Protein AF-A0A955PWY6-F1 (afdb_monomer_lite)

Sequence (144 aa):
MALRIVSLIPSGTEMVCALGCRAQLVGRSHECDFPTDITSLPVCTQAMVDSKGTSQTIHVQVSKRLQSALSLYEVLVDRMQDLRPDVIVTQIQCEVCAVSADEVQRALRDLIGMSPTLISLGAQDLSGVWDDLTRVADGLGQQA

pLDDT: mean 89.14, std 9.87, range [55.25, 98.06]

Structure (mmCIF, N/CA/C/O backbone):
data_AF-A0A955PWY6-F1
#
_entry.id   AF-A0A955PWY6-F1
#
loop_
_atom_site.group_PDB
_atom_site.id
_atom_site.type_symbol
_atom_site.label_atom_id
_atom_site.label_alt_id
_atom_site.label_comp_id
_atom_site.label_asym_id
_atom_site.label_entity_id
_atom_site.label_seq_id
_atom_site.pdbx_PDB_ins_code
_atom_site.Cartn_x
_atom_site.Cartn_y
_atom_site.Cartn_z
_atom_site.occupancy
_atom_site.B_iso_or_equiv
_atom_site.auth_seq_id
_atom_site.auth_comp_id
_atom_site.auth_asym_id
_atom_site.auth_atom_id
_atom_site.pdbx_PDB_model_num
ATOM 1 N N . MET A 1 1 ? -17.933 2.738 13.229 1.00 61.84 1 MET A N 1
ATOM 2 C CA . MET A 1 1 ? -17.659 1.656 12.256 1.00 61.84 1 MET A CA 1
ATOM 3 C C . MET A 1 1 ? -16.170 1.371 12.307 1.00 61.84 1 MET A C 1
ATOM 5 O O . MET A 1 1 ? -15.428 2.303 12.584 1.00 61.84 1 MET A O 1
ATOM 9 N N . ALA A 1 2 ? -15.752 0.119 12.128 1.00 84.44 2 ALA A N 1
ATOM 10 C CA . ALA A 1 2 ? -14.331 -0.204 11.995 1.00 84.44 2 ALA A CA 1
ATOM 11 C C . ALA A 1 2 ? -13.825 0.283 10.627 1.00 84.44 2 ALA A C 1
ATOM 13 O O . ALA A 1 2 ? -14.593 0.225 9.664 1.00 84.44 2 ALA A O 1
ATOM 14 N N . LEU A 1 3 ? -12.585 0.775 10.559 1.00 94.25 3 LEU A N 1
ATOM 15 C CA . LEU A 1 3 ? -12.002 1.285 9.317 1.00 94.25 3 LEU A CA 1
ATOM 16 C C . LEU A 1 3 ? -11.792 0.139 8.322 1.00 94.25 3 LEU A C 1
ATOM 18 O O . LEU A 1 3 ? -11.508 -0.995 8.705 1.00 94.25 3 LEU A O 1
ATOM 22 N N . ARG A 1 4 ? -11.907 0.444 7.033 1.00 97.31 4 ARG A N 1
ATOM 23 C CA . ARG A 1 4 ? -11.545 -0.446 5.927 1.00 97.31 4 ARG A CA 1
ATOM 24 C C . ARG A 1 4 ? -10.180 -0.029 5.400 1.00 97.31 4 ARG A C 1
ATOM 26 O O . ARG A 1 4 ? -10.050 1.024 4.779 1.00 97.31 4 ARG A O 1
ATOM 33 N N . ILE A 1 5 ? -9.162 -0.840 5.656 1.00 97.94 5 ILE A N 1
ATOM 34 C CA . ILE A 1 5 ? -7.769 -0.498 5.365 1.00 97.94 5 ILE A CA 1
ATOM 35 C C . ILE A 1 5 ? -7.306 -1.258 4.127 1.00 97.94 5 ILE A C 1
ATOM 37 O O . ILE A 1 5 ? -7.407 -2.484 4.062 1.00 97.94 5 ILE A O 1
ATOM 41 N N . VAL A 1 6 ? -6.747 -0.539 3.161 1.00 97.50 6 VAL A N 1
ATOM 42 C CA . VAL A 1 6 ? -5.942 -1.136 2.093 1.00 97.50 6 VAL A CA 1
ATOM 43 C C . VAL A 1 6 ? -4.486 -0.740 2.304 1.00 97.50 6 VAL A C 1
ATOM 45 O O . VAL A 1 6 ? -4.181 0.438 2.462 1.00 97.50 6 VAL A O 1
ATOM 48 N N . SER A 1 7 ? -3.575 -1.709 2.291 1.00 96.50 7 SER A N 1
ATOM 49 C CA . SER A 1 7 ? -2.137 -1.438 2.383 1.00 96.50 7 SER A CA 1
ATOM 50 C C . SER A 1 7 ? -1.431 -1.817 1.087 1.00 96.50 7 SER A C 1
ATOM 52 O O . SER A 1 7 ? -1.534 -2.946 0.615 1.00 96.50 7 SER A O 1
ATOM 54 N N . LEU A 1 8 ? -0.723 -0.864 0.488 1.00 94.88 8 LEU A N 1
ATOM 55 C CA . LEU A 1 8 ? -0.081 -0.994 -0.822 1.00 94.88 8 LEU A CA 1
ATOM 56 C C . LEU A 1 8 ? 1.434 -1.222 -0.730 1.00 94.88 8 LEU A C 1
ATOM 58 O O . LEU A 1 8 ? 2.114 -1.205 -1.754 1.00 94.88 8 LEU A O 1
ATOM 62 N N . ILE A 1 9 ? 1.953 -1.484 0.471 1.00 93.25 9 ILE A N 1
ATOM 63 C CA . ILE A 1 9 ? 3.371 -1.738 0.733 1.00 93.25 9 ILE A CA 1
ATOM 64 C C . ILE A 1 9 ? 3.526 -2.789 1.852 1.00 93.25 9 ILE A C 1
ATOM 66 O O . ILE A 1 9 ? 2.777 -2.724 2.833 1.00 93.25 9 ILE A O 1
ATOM 70 N N . PRO A 1 10 ? 4.468 -3.755 1.751 1.00 94.75 10 PRO A N 1
ATOM 71 C CA . PRO A 1 10 ? 4.650 -4.792 2.772 1.00 94.75 10 PRO A CA 1
ATOM 72 C C . PRO A 1 10 ? 4.862 -4.234 4.181 1.00 94.75 10 PRO A C 1
ATOM 74 O O . PRO A 1 10 ? 4.092 -4.564 5.079 1.00 94.75 10 PRO A O 1
ATOM 77 N N . SER A 1 11 ? 5.794 -3.292 4.357 1.00 94.88 11 SER A N 1
ATOM 78 C CA . SER A 1 11 ? 6.088 -2.686 5.665 1.00 94.88 11 SER A CA 1
ATOM 79 C C . SER A 1 11 ? 4.861 -2.043 6.319 1.00 94.88 11 SER A C 1
ATOM 81 O O . SER A 1 11 ? 4.603 -2.251 7.501 1.00 94.88 11 SER A O 1
ATOM 83 N N . GLY A 1 12 ? 4.051 -1.320 5.544 1.00 95.69 12 GLY A N 1
ATOM 84 C CA . GLY A 1 12 ? 2.795 -0.736 6.017 1.00 95.69 12 GLY A CA 1
ATOM 85 C C . GLY A 1 12 ? 1.776 -1.792 6.435 1.00 95.69 12 GLY A C 1
ATOM 86 O O . GLY A 1 12 ? 1.085 -1.624 7.436 1.00 95.69 12 GLY A O 1
ATOM 87 N N . THR A 1 13 ? 1.720 -2.918 5.723 1.00 97.56 13 THR A N 1
ATOM 88 C CA . THR A 1 13 ? 0.837 -4.035 6.082 1.00 97.56 13 THR A CA 1
ATOM 89 C C . THR A 1 13 ? 1.245 -4.661 7.409 1.00 97.56 13 THR A C 1
ATOM 91 O O . THR A 1 13 ? 0.391 -4.942 8.253 1.00 97.56 13 THR A O 1
ATOM 94 N N . GLU A 1 14 ? 2.548 -4.833 7.619 1.00 97.69 14 GLU A N 1
ATOM 95 C CA . GLU A 1 14 ? 3.097 -5.346 8.870 1.00 97.69 14 GLU A CA 1
ATOM 96 C C . GLU A 1 14 ? 2.842 -4.384 10.036 1.00 97.69 14 GLU A C 1
ATOM 98 O O . GLU A 1 14 ? 2.405 -4.833 11.094 1.00 97.69 14 GLU A O 1
ATOM 103 N N . MET A 1 15 ? 2.998 -3.070 9.831 1.00 97.56 15 MET A N 1
ATOM 104 C CA . MET A 1 15 ? 2.657 -2.044 10.829 1.00 97.56 15 MET A CA 1
ATOM 105 C C . MET A 1 15 ? 1.172 -2.093 11.214 1.00 97.56 15 MET A C 1
ATOM 107 O O . MET A 1 15 ? 0.845 -2.146 12.398 1.00 97.56 15 MET A O 1
ATOM 111 N N . VAL A 1 16 ? 0.262 -2.155 10.234 1.00 97.69 16 VAL A N 1
ATOM 112 C CA . VAL A 1 16 ? -1.188 -2.286 10.483 1.00 97.69 16 VAL A CA 1
ATOM 113 C C . VAL A 1 16 ? -1.490 -3.542 11.308 1.00 97.69 16 VAL A C 1
ATOM 115 O O . VAL A 1 16 ? -2.315 -3.509 12.225 1.00 97.69 16 VAL A O 1
ATOM 118 N N . CYS A 1 17 ? -0.821 -4.658 11.007 1.00 97.06 17 CYS A N 1
ATOM 119 C CA . CYS A 1 17 ? -0.982 -5.898 11.760 1.00 97.06 17 CYS A CA 1
ATOM 120 C C . CYS A 1 17 ? -0.430 -5.789 13.188 1.00 97.06 17 CYS A C 1
ATOM 122 O O . CYS A 1 17 ? -1.104 -6.223 14.123 1.00 97.06 17 CYS A O 1
ATOM 124 N N . ALA A 1 18 ? 0.758 -5.204 13.359 1.00 96.25 18 ALA A N 1
ATOM 125 C CA . ALA A 1 18 ? 1.405 -5.011 14.656 1.00 96.25 18 ALA A CA 1
ATOM 126 C C . ALA A 1 18 ? 0.574 -4.115 15.590 1.00 96.25 18 ALA A C 1
ATOM 128 O O . ALA A 1 18 ? 0.489 -4.386 16.784 1.00 96.25 18 ALA A O 1
ATOM 129 N N . LEU A 1 19 ? -0.122 -3.121 15.033 1.00 96.56 19 LEU A N 1
ATOM 130 C CA . LEU A 1 19 ? -1.044 -2.227 15.744 1.00 96.56 19 LEU A CA 1
ATOM 131 C C . LEU A 1 19 ? -2.415 -2.865 16.054 1.00 96.56 19 LEU A C 1
ATOM 133 O O . LEU A 1 19 ? -3.372 -2.167 16.383 1.00 96.56 19 LEU A O 1
ATOM 137 N N . GLY A 1 20 ? -2.570 -4.183 15.887 1.00 95.50 20 GLY A N 1
ATOM 138 C CA . GLY A 1 20 ? -3.825 -4.891 16.168 1.00 95.50 20 GLY A CA 1
ATOM 139 C C . GLY A 1 20 ? -4.952 -4.617 15.162 1.00 95.50 20 GLY A C 1
ATOM 140 O O . GLY A 1 20 ? -6.069 -5.105 15.329 1.00 95.50 20 GLY A O 1
ATOM 141 N N . CYS A 1 21 ? -4.673 -3.896 14.074 1.00 96.50 21 CYS A N 1
ATOM 142 C CA . CYS A 1 21 ? -5.655 -3.527 13.053 1.00 96.50 21 CYS A CA 1
ATOM 143 C C . CYS A 1 21 ? -5.757 -4.550 11.912 1.00 96.50 21 CYS A C 1
ATOM 145 O O . CYS A 1 21 ? -6.380 -4.293 10.887 1.00 96.50 21 CYS A O 1
ATOM 147 N N . ARG A 1 22 ? -5.205 -5.753 12.099 1.00 96.19 22 ARG A N 1
ATOM 148 C CA . ARG A 1 22 ? -5.234 -6.848 11.120 1.00 96.19 22 ARG A CA 1
ATOM 149 C C . ARG A 1 22 ? -6.635 -7.136 10.565 1.00 96.19 22 ARG A C 1
ATOM 151 O O . ARG A 1 22 ? -6.797 -7.254 9.358 1.00 96.19 22 ARG A O 1
ATOM 158 N N . ALA A 1 23 ? -7.648 -7.227 11.428 1.00 96.19 23 ALA A N 1
ATOM 159 C CA . ALA A 1 23 ? -9.025 -7.543 11.024 1.00 96.19 23 ALA A CA 1
ATOM 160 C C . ALA A 1 23 ? -9.697 -6.439 10.181 1.00 96.19 23 ALA A C 1
ATOM 162 O O . ALA A 1 23 ? -10.763 -6.662 9.613 1.00 96.19 23 ALA A O 1
ATOM 163 N N . GLN A 1 24 ? -9.088 -5.252 10.121 1.00 97.31 24 GLN A N 1
ATOM 164 C CA . GLN A 1 24 ? -9.547 -4.107 9.337 1.00 97.31 24 GLN A CA 1
ATOM 165 C C . GLN A 1 24 ? -8.913 -4.069 7.937 1.00 97.31 24 GLN A C 1
ATOM 167 O O . GLN A 1 24 ? -9.353 -3.288 7.093 1.00 97.31 24 GLN A O 1
ATOM 172 N N . LEU A 1 25 ? -7.908 -4.912 7.658 1.00 97.88 25 LEU A N 1
ATOM 173 C CA . LEU A 1 25 ? -7.330 -5.043 6.322 1.00 97.88 25 LEU A CA 1
ATOM 174 C C . LEU A 1 25 ? -8.331 -5.709 5.373 1.00 97.88 25 LEU A C 1
ATOM 176 O O . LEU A 1 25 ? -8.747 -6.847 5.580 1.00 97.88 25 LEU A O 1
ATOM 180 N N . VAL A 1 26 ? -8.684 -4.998 4.305 1.00 98.06 26 VAL A N 1
ATOM 181 C CA . VAL A 1 26 ? -9.605 -5.470 3.260 1.00 98.06 26 VAL A CA 1
ATOM 182 C C . VAL A 1 26 ? -8.917 -5.675 1.912 1.00 98.06 26 VAL A C 1
ATOM 184 O O . VAL A 1 26 ? -9.498 -6.289 1.023 1.00 98.06 26 VAL A O 1
ATOM 187 N N . GLY A 1 27 ? -7.684 -5.194 1.751 1.00 97.75 27 GLY A N 1
ATOM 188 C CA . GLY A 1 27 ? -6.894 -5.381 0.539 1.00 97.75 27 GLY A CA 1
ATOM 189 C C . GLY A 1 27 ? -5.413 -5.107 0.765 1.00 97.75 27 GLY A C 1
ATOM 190 O O . GLY A 1 27 ? -5.029 -4.416 1.714 1.00 97.75 27 GLY A O 1
ATOM 191 N N . ARG A 1 28 ? -4.580 -5.675 -0.105 1.00 97.31 28 ARG A N 1
ATOM 192 C CA . ARG A 1 28 ? -3.120 -5.667 0.031 1.00 97.31 28 ARG A CA 1
ATOM 193 C C . ARG A 1 28 ? -2.405 -5.445 -1.301 1.00 97.31 28 ARG A C 1
ATOM 195 O O . ARG A 1 28 ? -2.994 -5.645 -2.361 1.00 97.31 28 ARG A O 1
ATOM 202 N N . SER A 1 29 ? -1.123 -5.093 -1.272 1.00 95.50 29 SER A N 1
ATOM 203 C CA . SER A 1 29 ? -0.276 -5.130 -2.470 1.00 95.50 29 SER A CA 1
ATOM 204 C C . SER A 1 29 ? 0.020 -6.577 -2.894 1.00 95.50 29 SER A C 1
ATOM 206 O O . SER A 1 29 ? -0.107 -7.508 -2.092 1.00 95.50 29 SER A O 1
ATOM 208 N N . HIS A 1 30 ? 0.445 -6.773 -4.145 1.00 93.69 30 HIS A N 1
ATOM 209 C CA . HIS A 1 30 ? 0.870 -8.088 -4.647 1.00 93.69 30 HIS A CA 1
ATOM 210 C C . HIS A 1 30 ? 2.068 -8.687 -3.892 1.00 93.69 30 HIS A C 1
ATOM 212 O O . HIS A 1 30 ? 2.235 -9.904 -3.911 1.00 93.69 30 HIS A O 1
ATOM 218 N N . GLU A 1 31 ? 2.860 -7.864 -3.204 1.00 92.94 31 GLU A N 1
ATOM 219 C CA . GLU A 1 31 ? 4.056 -8.285 -2.460 1.00 92.94 31 GLU A CA 1
ATOM 220 C C . GLU A 1 31 ? 3.801 -8.480 -0.961 1.00 92.94 31 GLU A C 1
ATOM 222 O O . GLU A 1 31 ? 4.650 -9.007 -0.257 1.00 92.94 31 GLU 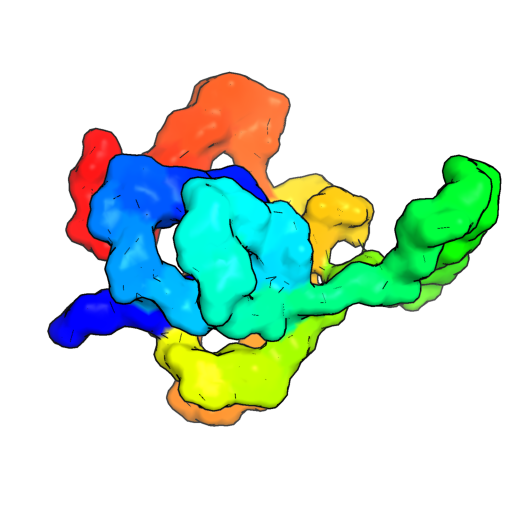A O 1
ATOM 227 N N . CYS A 1 32 ? 2.647 -8.054 -0.441 1.00 96.06 32 CYS A N 1
ATOM 228 C CA . CYS A 1 32 ? 2.357 -8.151 0.989 1.00 96.06 32 CYS A CA 1
ATOM 229 C C . CYS A 1 32 ? 2.025 -9.597 1.373 1.00 96.06 32 CYS A C 1
ATOM 231 O O . CYS A 1 32 ? 0.893 -10.030 1.181 1.00 96.06 32 CYS A O 1
ATOM 233 N N . ASP A 1 33 ? 2.962 -10.352 1.926 1.00 96.62 33 ASP A N 1
ATOM 234 C CA . ASP A 1 33 ? 2.804 -11.785 2.209 1.00 96.62 33 ASP A CA 1
ATOM 235 C C . ASP A 1 33 ? 2.833 -12.144 3.706 1.00 96.62 33 ASP A C 1
ATOM 237 O O . ASP A 1 33 ? 2.550 -13.290 4.069 1.00 96.62 33 ASP A O 1
ATOM 241 N N . PHE A 1 34 ? 3.083 -11.166 4.580 1.00 96.69 34 PHE A N 1
ATOM 242 C CA . PHE A 1 34 ? 3.167 -11.354 6.023 1.00 96.69 34 PHE A CA 1
ATOM 243 C C . PHE A 1 34 ? 2.186 -10.463 6.808 1.00 96.69 34 PHE A C 1
ATOM 245 O O . PHE A 1 34 ? 2.040 -9.280 6.497 1.00 96.69 34 PHE A O 1
ATOM 252 N N . PRO A 1 35 ? 1.545 -10.984 7.874 1.00 95.88 35 PRO A N 1
ATOM 253 C CA . PRO A 1 35 ? 1.535 -12.388 8.314 1.00 95.88 35 PRO A CA 1
ATOM 254 C C . PRO A 1 35 ? 0.737 -13.289 7.366 1.00 95.88 35 PRO A C 1
ATOM 256 O O . PRO A 1 35 ? -0.291 -12.856 6.861 1.00 95.88 35 PRO A O 1
ATOM 259 N N . THR A 1 36 ? 1.182 -14.535 7.158 1.00 94.69 36 THR A N 1
ATOM 260 C CA . THR A 1 36 ? 0.756 -15.422 6.044 1.00 94.69 36 THR A CA 1
ATOM 261 C C . THR A 1 36 ? -0.745 -15.502 5.752 1.00 94.69 36 THR A C 1
ATOM 263 O O . THR A 1 36 ? -1.138 -15.634 4.595 1.00 94.69 36 THR A O 1
ATOM 266 N N . ASP A 1 37 ? -1.616 -15.373 6.748 1.00 94.25 37 ASP A N 1
ATOM 267 C CA . ASP A 1 37 ? -3.064 -15.401 6.563 1.00 94.25 37 ASP A CA 1
ATOM 268 C C . ASP A 1 37 ? -3.623 -14.145 5.851 1.00 94.25 37 ASP A C 1
ATOM 270 O O . ASP A 1 37 ? -4.733 -14.201 5.318 1.00 94.25 37 ASP A O 1
ATOM 274 N N . ILE A 1 38 ? -2.844 -13.052 5.707 1.00 96.56 38 ILE A N 1
ATOM 275 C CA . ILE A 1 38 ? -3.230 -11.899 4.863 1.00 96.56 38 ILE A CA 1
ATOM 276 C C . ILE A 1 38 ? -3.234 -12.258 3.381 1.00 96.56 38 ILE A C 1
ATOM 278 O O . ILE A 1 38 ? -3.821 -11.537 2.581 1.00 96.56 38 ILE A O 1
ATOM 282 N N . THR A 1 39 ? -2.574 -13.352 2.989 1.00 96.56 39 THR A N 1
ATOM 283 C CA . THR A 1 39 ? -2.466 -13.729 1.575 1.00 96.56 39 THR A CA 1
ATOM 284 C C . THR A 1 39 ? -3.823 -14.064 0.952 1.00 96.56 39 THR A C 1
ATOM 286 O O . THR A 1 39 ? -3.976 -13.975 -0.267 1.00 96.56 39 THR A O 1
ATOM 289 N N . SER A 1 40 ? -4.819 -14.358 1.794 1.00 96.25 40 SER A N 1
ATOM 290 C CA . SER A 1 40 ? -6.225 -14.528 1.422 1.00 96.25 40 SER A CA 1
ATOM 291 C C . SER A 1 40 ? -6.935 -13.224 1.030 1.00 96.25 40 SER A C 1
ATOM 293 O O . SER A 1 40 ? -7.968 -13.275 0.363 1.00 96.25 40 SER A O 1
ATOM 295 N N . LEU A 1 41 ? -6.394 -12.060 1.415 1.00 97.94 41 LEU A N 1
ATOM 296 C CA . LEU A 1 41 ? -6.972 -10.762 1.085 1.00 97.94 41 LEU A CA 1
ATOM 297 C C . LEU A 1 41 ? -6.791 -10.434 -0.404 1.00 97.94 41 LEU A C 1
ATOM 299 O O . LEU A 1 41 ? -5.749 -10.768 -0.986 1.00 97.94 41 LEU A O 1
ATOM 303 N N . PRO A 1 42 ? -7.761 -9.723 -1.008 1.00 97.94 42 PRO A N 1
ATOM 304 C CA . PRO A 1 42 ? -7.660 -9.238 -2.374 1.00 97.94 42 PRO A CA 1
ATOM 305 C C . PRO A 1 42 ? -6.381 -8.439 -2.624 1.00 97.94 42 PRO A C 1
ATOM 307 O O . PRO A 1 42 ? -5.992 -7.572 -1.839 1.00 97.94 42 PRO A O 1
ATOM 310 N N . VAL A 1 43 ? -5.753 -8.725 -3.760 1.00 97.50 43 VAL A N 1
ATOM 311 C CA . VAL A 1 43 ? -4.598 -7.980 -4.254 1.00 97.50 43 VAL A CA 1
ATOM 312 C C . VAL A 1 43 ? -5.091 -6.746 -5.011 1.00 97.50 43 VAL A C 1
ATOM 314 O O . VAL A 1 43 ? -5.920 -6.860 -5.914 1.00 97.50 43 VAL A O 1
ATOM 317 N N . CYS A 1 44 ? -4.575 -5.576 -4.642 1.00 96.06 44 CYS A N 1
ATOM 318 C CA . CYS A 1 44 ? -4.966 -4.269 -5.172 1.00 96.06 44 CYS A CA 1
ATOM 319 C C . CYS A 1 44 ? -3.914 -3.648 -6.099 1.00 96.06 44 CYS A C 1
ATOM 321 O O . CYS A 1 44 ? -4.142 -2.558 -6.616 1.00 96.06 44 CYS A O 1
ATOM 323 N N . THR A 1 45 ? -2.760 -4.289 -6.293 1.00 94.06 45 THR A N 1
ATOM 324 C CA . THR A 1 45 ? -1.701 -3.789 -7.181 1.00 94.06 45 THR A CA 1
ATOM 325 C C . THR A 1 45 ? -1.119 -4.898 -8.032 1.00 94.06 45 THR A C 1
ATOM 327 O O . THR A 1 45 ? -1.204 -6.066 -7.667 1.00 94.06 45 THR A O 1
ATOM 330 N N . GLN A 1 46 ? -0.486 -4.539 -9.143 1.00 92.50 46 GLN A N 1
ATOM 331 C CA . GLN A 1 46 ? 0.271 -5.482 -9.961 1.00 92.50 46 GLN A CA 1
ATOM 332 C C . GLN A 1 46 ? 1.586 -4.874 -10.447 1.00 92.50 46 GLN A C 1
ATOM 334 O O . GLN A 1 46 ? 1.672 -3.668 -10.684 1.00 92.50 46 GLN A O 1
ATOM 339 N N . ALA A 1 47 ? 2.605 -5.720 -10.595 1.00 90.56 47 ALA A N 1
ATOM 340 C CA . ALA A 1 47 ? 3.860 -5.345 -11.228 1.00 90.56 47 ALA A CA 1
ATOM 341 C C . ALA A 1 47 ? 3.682 -5.251 -12.746 1.00 90.56 47 ALA A C 1
ATOM 343 O O . ALA A 1 47 ? 3.084 -6.119 -13.380 1.00 90.56 47 ALA A O 1
ATOM 344 N N . MET A 1 48 ? 4.261 -4.211 -13.335 1.00 89.31 48 MET A N 1
ATOM 345 C CA . MET A 1 48 ? 4.195 -3.942 -14.770 1.00 89.31 48 MET A CA 1
ATOM 346 C C . MET A 1 48 ? 5.460 -4.383 -15.527 1.00 89.31 48 MET A C 1
ATOM 348 O O . MET A 1 48 ? 5.589 -4.173 -16.740 1.00 89.31 48 MET A O 1
ATOM 352 N N . VAL A 1 49 ? 6.408 -4.965 -14.795 1.00 87.50 49 VAL A N 1
ATOM 353 C CA . VAL A 1 49 ? 7.661 -5.547 -15.276 1.00 87.50 49 VAL A CA 1
ATOM 354 C C . VAL A 1 49 ? 7.630 -7.040 -14.982 1.00 87.50 49 VAL A C 1
ATOM 356 O O . VAL A 1 49 ? 7.227 -7.450 -13.895 1.00 87.50 49 VAL A O 1
ATOM 359 N N . ASP A 1 50 ? 8.076 -7.849 -15.940 1.00 85.88 50 ASP A N 1
ATOM 360 C CA . ASP A 1 50 ? 8.224 -9.285 -15.719 1.00 85.88 50 ASP A CA 1
ATOM 361 C C . ASP A 1 50 ? 9.507 -9.564 -14.928 1.00 85.88 50 ASP A C 1
ATOM 363 O O . ASP A 1 50 ? 10.623 -9.376 -15.423 1.00 85.88 50 ASP A O 1
ATOM 367 N N . SER A 1 51 ? 9.341 -10.029 -13.691 1.00 83.12 51 SER A N 1
ATOM 368 C CA . SER A 1 51 ? 10.440 -10.383 -12.793 1.00 83.12 51 SER A CA 1
ATOM 369 C C . SER A 1 51 ? 11.053 -11.760 -13.078 1.00 83.12 51 SER A C 1
ATOM 371 O O . SER A 1 51 ? 12.049 -12.115 -12.453 1.00 83.12 51 SER A O 1
ATOM 373 N N . LYS A 1 52 ? 10.526 -12.538 -14.038 1.00 85.31 52 LYS A N 1
ATOM 374 C CA . LYS A 1 52 ? 11.027 -13.885 -14.382 1.00 85.31 52 LYS A CA 1
ATOM 375 C C . LYS A 1 52 ? 12.195 -13.893 -15.382 1.00 85.31 52 LYS A C 1
ATOM 377 O O . LYS A 1 52 ? 12.559 -14.949 -15.899 1.00 85.31 52 LYS A O 1
ATOM 382 N N . GLY A 1 53 ? 12.795 -12.735 -15.660 1.00 85.75 53 GLY A N 1
ATOM 383 C CA . GLY A 1 53 ? 13.930 -12.579 -16.574 1.00 85.75 53 GLY A CA 1
ATOM 384 C C . GLY A 1 53 ? 15.303 -12.547 -15.892 1.00 85.75 53 GLY A C 1
ATOM 385 O O . GLY A 1 53 ? 1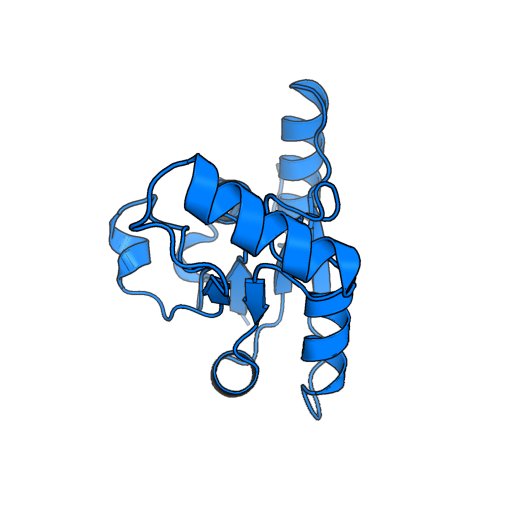5.435 -12.602 -14.673 1.00 85.75 53 GLY A O 1
ATOM 386 N N . THR A 1 54 ? 16.359 -12.401 -16.697 1.00 93.94 54 THR A N 1
ATOM 387 C CA . THR A 1 54 ? 17.696 -12.076 -16.173 1.00 93.94 54 THR A CA 1
ATOM 388 C C . THR A 1 54 ? 17.719 -10.654 -15.611 1.00 93.94 54 THR A C 1
ATOM 390 O O . THR A 1 54 ? 16.976 -9.791 -16.083 1.00 93.94 54 THR A O 1
ATOM 393 N N . SER A 1 55 ? 18.632 -10.358 -14.680 1.00 93.38 55 SER A N 1
ATOM 394 C CA . SER A 1 55 ? 18.785 -9.004 -14.121 1.00 93.38 55 SER A CA 1
ATOM 395 C C . SER A 1 55 ? 18.987 -7.934 -15.201 1.00 93.38 55 SER A C 1
ATOM 397 O O . SER A 1 55 ? 18.448 -6.839 -15.086 1.00 93.38 55 SER A O 1
ATOM 399 N N . GLN A 1 56 ? 19.697 -8.259 -16.289 1.00 94.56 56 GLN A N 1
ATOM 400 C CA . GLN A 1 56 ? 19.854 -7.369 -17.445 1.00 94.56 56 GLN A CA 1
ATOM 401 C C . GLN A 1 56 ? 18.513 -7.083 -18.137 1.00 94.56 56 GLN A C 1
ATOM 403 O O . GLN A 1 56 ? 18.221 -5.938 -18.473 1.00 94.56 56 GLN A O 1
ATOM 408 N N . THR A 1 57 ? 17.689 -8.112 -18.338 1.00 92.88 57 THR A N 1
ATOM 409 C CA . THR A 1 57 ? 16.370 -7.973 -18.969 1.00 92.88 57 THR A CA 1
ATOM 410 C C . THR A 1 57 ? 15.433 -7.139 -18.099 1.00 92.88 57 THR A C 1
ATOM 412 O O . THR A 1 57 ? 14.779 -6.229 -18.605 1.00 92.88 57 THR A O 1
ATOM 415 N N . ILE A 1 58 ? 15.413 -7.404 -16.789 1.00 91.81 58 ILE A N 1
ATOM 416 C CA . ILE A 1 58 ? 14.632 -6.636 -15.811 1.00 91.81 58 ILE A CA 1
ATOM 417 C C . ILE A 1 58 ? 15.081 -5.172 -15.822 1.00 91.81 58 ILE A C 1
ATOM 419 O O . ILE A 1 58 ? 14.246 -4.281 -15.953 1.00 91.81 58 ILE A O 1
ATOM 423 N N . HIS A 1 59 ? 16.394 -4.917 -15.771 1.00 91.25 59 HIS A N 1
ATOM 424 C CA . HIS A 1 59 ? 16.946 -3.564 -15.826 1.00 91.25 59 HIS A CA 1
ATOM 425 C C . HIS A 1 59 ? 16.489 -2.812 -17.081 1.00 91.25 59 HIS A C 1
ATOM 427 O O . HIS A 1 59 ? 15.994 -1.696 -16.973 1.00 91.25 59 HIS A O 1
ATOM 433 N N . VAL A 1 60 ? 16.561 -3.437 -18.261 1.00 91.75 60 VAL A N 1
ATOM 434 C CA . VAL A 1 60 ? 16.097 -2.819 -19.514 1.00 91.75 60 VAL A CA 1
ATOM 435 C C . VAL A 1 60 ? 14.603 -2.477 -19.459 1.00 91.75 60 VAL A C 1
ATOM 437 O O . VAL A 1 60 ? 14.215 -1.386 -19.880 1.00 91.75 60 VAL A O 1
ATOM 440 N N . GLN A 1 61 ? 13.759 -3.370 -18.933 1.00 89.75 61 GLN A N 1
ATOM 441 C CA . GLN A 1 61 ? 12.318 -3.117 -18.802 1.00 89.75 61 GLN A CA 1
ATOM 442 C C . GLN A 1 61 ? 12.019 -1.962 -17.835 1.00 89.75 61 GLN A C 1
ATOM 444 O O . GLN A 1 61 ? 11.248 -1.062 -18.177 1.00 89.75 61 GLN A O 1
ATOM 449 N N . VAL A 1 62 ? 12.658 -1.967 -16.661 1.00 90.19 62 VAL A N 1
ATOM 450 C CA . VAL A 1 62 ? 12.535 -0.911 -15.647 1.00 90.19 62 VAL A CA 1
ATOM 451 C C . VAL A 1 62 ? 12.992 0.429 -16.219 1.00 90.19 62 VAL A C 1
ATOM 453 O O . VAL A 1 62 ? 12.222 1.388 -16.223 1.00 90.19 62 VAL A O 1
ATOM 456 N N . SER A 1 63 ? 14.202 0.496 -16.784 1.00 89.06 63 SER A N 1
ATOM 457 C CA . SER A 1 63 ? 14.756 1.725 -17.360 1.00 89.06 63 SER A CA 1
ATOM 458 C C . SER A 1 63 ? 13.877 2.295 -18.468 1.00 89.06 63 SER A C 1
ATOM 460 O O . SER A 1 63 ? 13.660 3.503 -18.504 1.00 89.06 63 SER A O 1
ATOM 462 N N . LYS A 1 64 ? 13.321 1.448 -19.344 1.00 90.00 64 LYS A N 1
ATOM 463 C CA . LYS A 1 64 ? 12.425 1.893 -20.421 1.00 90.00 64 LYS A CA 1
ATOM 464 C C . LYS A 1 64 ? 11.151 2.552 -19.882 1.00 90.00 64 LYS A C 1
ATOM 466 O O . LYS A 1 64 ? 10.708 3.561 -20.431 1.00 90.00 64 LYS A O 1
ATOM 471 N N . ARG A 1 65 ? 10.560 1.996 -18.819 1.00 88.81 65 ARG A N 1
ATOM 472 C CA . ARG A 1 65 ? 9.362 2.560 -18.175 1.00 88.81 65 ARG A CA 1
ATOM 473 C C . ARG A 1 65 ? 9.663 3.883 -17.485 1.00 88.81 65 ARG A C 1
ATOM 475 O O . ARG A 1 65 ? 8.964 4.854 -17.756 1.00 88.81 65 ARG A O 1
ATOM 482 N N . LEU A 1 66 ? 10.741 3.940 -16.703 1.00 84.50 66 LEU A N 1
ATOM 483 C CA . LEU A 1 66 ? 11.170 5.165 -16.021 1.00 84.50 66 LEU A CA 1
ATOM 484 C C . LEU A 1 66 ? 11.472 6.296 -17.015 1.00 84.50 66 LEU A C 1
ATOM 486 O O . LEU A 1 66 ? 10.988 7.408 -16.841 1.00 84.50 66 LEU A O 1
ATOM 490 N N . GLN A 1 67 ? 12.180 6.007 -18.116 1.00 86.19 67 GLN A N 1
ATOM 491 C CA . GLN A 1 67 ? 12.426 6.982 -19.194 1.00 86.19 67 GLN A CA 1
ATOM 492 C C . GLN A 1 67 ? 11.137 7.493 -19.850 1.00 86.19 67 GLN A C 1
ATOM 494 O O . GLN A 1 67 ? 11.114 8.598 -20.383 1.00 86.19 67 GLN A O 1
ATOM 499 N N . SER A 1 68 ? 10.072 6.692 -19.814 1.00 83.94 68 SER A N 1
ATOM 500 C CA . SER A 1 68 ? 8.754 7.047 -20.345 1.00 83.94 68 SER A CA 1
ATOM 501 C C . SER A 1 68 ? 7.823 7.641 -19.278 1.00 83.94 68 SER A C 1
ATOM 503 O O . SER A 1 68 ? 6.637 7.802 -19.553 1.00 83.94 68 SER A O 1
ATOM 505 N N . ALA A 1 69 ? 8.328 7.919 -18.065 1.00 77.50 69 ALA A N 1
ATOM 506 C CA . ALA A 1 69 ? 7.552 8.345 -16.895 1.00 77.50 69 ALA A CA 1
ATOM 507 C C . ALA A 1 69 ? 6.358 7.419 -16.566 1.00 77.50 69 ALA A C 1
ATOM 509 O O . ALA A 1 69 ? 5.337 7.850 -16.031 1.00 77.50 69 ALA A O 1
ATOM 510 N N . LEU A 1 70 ? 6.475 6.131 -16.908 1.00 77.75 70 LEU A N 1
ATOM 511 C CA . LEU A 1 70 ? 5.472 5.114 -16.611 1.00 77.75 70 LEU A CA 1
ATOM 512 C C . LEU A 1 70 ? 5.791 4.446 -15.276 1.00 77.75 70 LEU A C 1
ATOM 514 O O . LEU A 1 70 ? 6.930 4.041 -15.039 1.00 77.75 70 LEU A O 1
ATOM 518 N N . SER A 1 71 ? 4.765 4.255 -14.448 1.00 80.88 71 SER A N 1
ATOM 519 C CA . SER A 1 71 ? 4.898 3.526 -13.187 1.00 80.88 71 SER A CA 1
ATOM 520 C C . SER A 1 71 ? 5.331 2.069 -13.418 1.00 80.88 71 SER A C 1
ATOM 522 O O . SER A 1 71 ? 4.977 1.428 -14.421 1.00 80.88 71 SER A O 1
ATOM 524 N N . LEU A 1 72 ? 6.107 1.535 -12.470 1.00 85.38 72 LEU A N 1
ATOM 525 C CA . LEU A 1 72 ? 6.456 0.111 -12.411 1.00 85.38 72 LEU A CA 1
ATOM 526 C C . LEU A 1 72 ? 5.336 -0.741 -11.815 1.00 85.38 72 LEU A C 1
ATOM 528 O O . LEU A 1 72 ? 5.324 -1.954 -12.017 1.00 85.38 72 LEU A O 1
ATOM 532 N N . TYR A 1 73 ? 4.390 -0.103 -11.134 1.00 86.75 73 TYR A N 1
ATOM 533 C CA . TYR A 1 73 ? 3.274 -0.757 -10.475 1.00 86.75 73 TYR A CA 1
ATOM 534 C C . TYR A 1 73 ? 1.975 -0.043 -10.809 1.00 86.75 73 TYR A C 1
ATOM 536 O O . TYR A 1 73 ? 1.937 1.181 -10.914 1.00 86.75 73 TYR A O 1
ATOM 544 N N . GLU A 1 74 ? 0.906 -0.805 -10.935 1.00 89.31 74 GLU A N 1
ATOM 545 C CA . GLU A 1 74 ? -0.430 -0.285 -11.203 1.00 89.31 74 GLU A CA 1
ATOM 546 C C . GLU A 1 74 ? -1.339 -0.556 -10.005 1.00 89.31 74 GLU A C 1
ATOM 548 O O . GLU A 1 74 ? -1.256 -1.626 -9.394 1.00 89.31 74 GLU A O 1
ATOM 553 N N . VAL A 1 75 ? -2.199 0.409 -9.670 1.00 91.12 75 VAL A N 1
ATOM 554 C CA . VAL A 1 75 ? -3.283 0.228 -8.696 1.00 91.12 75 VAL A CA 1
ATOM 555 C C . VAL A 1 75 ? -4.527 -0.252 -9.436 1.00 91.12 75 VAL A C 1
ATOM 557 O O . VAL A 1 75 ? -4.986 0.385 -10.379 1.00 91.12 75 VAL A O 1
ATOM 560 N N . LEU A 1 76 ? -5.109 -1.359 -8.983 1.00 93.62 76 LEU A N 1
ATOM 561 C CA . LEU A 1 76 ? -6.316 -1.938 -9.563 1.00 93.62 76 LEU A CA 1
ATOM 562 C C . LEU A 1 76 ? -7.551 -1.166 -9.077 1.00 93.62 76 LEU A C 1
ATOM 564 O O . LEU A 1 76 ? -8.137 -1.502 -8.046 1.00 93.62 76 LEU A O 1
ATOM 568 N N . VAL A 1 77 ? -7.937 -0.120 -9.811 1.00 91.00 77 VAL A N 1
ATOM 569 C CA . VAL A 1 77 ? -9.025 0.806 -9.438 1.00 91.00 77 VAL A CA 1
ATOM 570 C C . VAL A 1 77 ? -10.344 0.076 -9.172 1.00 91.00 77 VAL A C 1
ATOM 572 O O . VAL A 1 77 ? -10.967 0.333 -8.146 1.00 91.00 77 VAL A O 1
ATOM 575 N N . ASP A 1 78 ? -10.723 -0.894 -10.006 1.00 91.81 78 ASP A N 1
ATOM 576 C CA . ASP A 1 78 ? -11.956 -1.675 -9.816 1.00 91.81 78 ASP A CA 1
ATOM 577 C C . ASP A 1 78 ? -11.978 -2.382 -8.450 1.00 91.81 78 ASP A C 1
ATOM 579 O O . ASP A 1 78 ? -12.974 -2.357 -7.730 1.00 91.81 78 ASP A O 1
ATOM 583 N N . ARG A 1 79 ? -10.833 -2.941 -8.025 1.00 94.06 79 ARG A N 1
ATOM 584 C CA . ARG A 1 79 ? -10.699 -3.559 -6.696 1.00 94.06 79 ARG A CA 1
ATOM 585 C C . ARG A 1 79 ? -10.852 -2.529 -5.590 1.00 94.06 79 ARG A C 1
ATOM 587 O O . ARG A 1 79 ? -11.498 -2.802 -4.585 1.00 94.06 79 ARG A O 1
ATOM 594 N N . MET A 1 80 ? -10.271 -1.350 -5.766 1.00 92.75 80 MET A N 1
ATOM 595 C CA . MET A 1 80 ? -10.381 -0.265 -4.795 1.00 92.75 80 MET A CA 1
ATOM 596 C C . MET A 1 80 ? -11.828 0.237 -4.674 1.00 92.75 80 MET A C 1
ATOM 598 O O . MET A 1 80 ? -12.281 0.494 -3.559 1.00 92.75 80 MET A O 1
ATOM 602 N N . GLN A 1 81 ? -12.575 0.306 -5.779 1.00 93.12 81 GLN A N 1
ATOM 603 C CA . GLN A 1 81 ? -13.998 0.662 -5.786 1.00 93.12 81 GLN A CA 1
ATOM 604 C C . GLN A 1 81 ? -14.851 -0.384 -5.060 1.00 93.12 81 GLN A C 1
ATOM 606 O O . GLN A 1 81 ? -15.662 -0.016 -4.210 1.00 93.12 81 GLN A O 1
ATOM 611 N N . ASP A 1 82 ? -14.627 -1.674 -5.319 1.00 94.44 82 ASP A N 1
ATOM 612 C CA . ASP A 1 82 ? -15.329 -2.767 -4.630 1.00 94.44 82 ASP A CA 1
ATOM 613 C C . ASP A 1 82 ? -15.037 -2.770 -3.123 1.00 94.44 82 ASP A C 1
ATOM 615 O O . ASP A 1 82 ? -15.918 -2.975 -2.282 1.00 94.44 82 ASP A O 1
ATOM 619 N N . LEU A 1 83 ? -13.772 -2.537 -2.765 1.00 95.62 83 LEU A N 1
ATOM 620 C CA . LEU A 1 83 ? -13.309 -2.596 -1.387 1.00 95.62 83 LEU A CA 1
ATOM 621 C C . LEU A 1 83 ? -13.637 -1.349 -0.581 1.00 95.62 83 LEU A C 1
ATOM 623 O O . LEU A 1 83 ? -13.617 -1.442 0.642 1.00 95.62 83 LEU A O 1
ATOM 627 N N . ARG A 1 84 ? -13.944 -0.211 -1.203 1.00 95.00 84 ARG A N 1
ATOM 628 C CA . ARG A 1 84 ? -14.306 1.037 -0.512 1.00 95.00 84 ARG A CA 1
ATOM 629 C C . ARG A 1 84 ? -13.443 1.330 0.737 1.00 95.00 84 ARG A C 1
ATOM 631 O O . ARG A 1 84 ? -14.004 1.382 1.832 1.00 95.00 84 ARG A O 1
ATOM 638 N N . PRO A 1 85 ? -12.102 1.416 0.632 1.00 95.44 85 PRO A N 1
ATOM 639 C CA . PRO A 1 85 ? -11.251 1.751 1.769 1.00 95.44 85 PRO A CA 1
ATOM 640 C C . PRO A 1 85 ? -11.596 3.113 2.370 1.00 95.44 85 PRO A C 1
ATOM 642 O O . PRO A 1 85 ? -11.889 4.064 1.647 1.00 95.44 85 PRO A O 1
ATOM 645 N N . ASP A 1 86 ? -11.473 3.198 3.691 1.00 95.19 86 ASP A N 1
ATOM 646 C CA . ASP A 1 86 ? -11.458 4.448 4.453 1.00 95.19 86 ASP A CA 1
ATOM 647 C C . ASP A 1 86 ? -10.025 4.979 4.593 1.00 95.19 86 ASP A C 1
ATOM 649 O O . ASP A 1 86 ? -9.810 6.186 4.686 1.00 95.19 86 ASP A O 1
ATOM 653 N N . VAL A 1 87 ? -9.037 4.075 4.596 1.00 95.81 87 VAL A N 1
ATOM 654 C CA . VAL A 1 87 ? -7.612 4.391 4.745 1.00 95.81 87 VAL A CA 1
ATOM 655 C C . VAL A 1 87 ? -6.793 3.598 3.735 1.00 95.81 87 VAL A C 1
ATOM 657 O O . VAL A 1 87 ? -7.018 2.401 3.535 1.00 95.81 87 VAL A O 1
ATOM 660 N N . ILE A 1 88 ? -5.815 4.262 3.122 1.00 95.50 88 ILE A N 1
ATOM 661 C CA . ILE A 1 88 ? -4.823 3.639 2.248 1.00 95.50 88 ILE A CA 1
ATOM 662 C C . ILE A 1 88 ? -3.431 3.913 2.803 1.00 95.50 88 ILE A C 1
ATOM 664 O O . ILE A 1 88 ? -3.053 5.070 2.973 1.00 95.50 88 ILE A O 1
ATOM 668 N N . VAL A 1 89 ? -2.662 2.856 3.051 1.00 95.06 89 VAL A N 1
ATOM 669 C CA . VAL A 1 89 ? -1.247 2.949 3.437 1.00 95.06 89 VAL A CA 1
ATOM 670 C C . VAL A 1 89 ? -0.381 2.725 2.200 1.00 95.06 89 VAL A C 1
ATOM 672 O O . VAL A 1 89 ? -0.551 1.729 1.500 1.00 95.06 89 VAL A O 1
ATOM 675 N N . THR A 1 90 ? 0.538 3.641 1.908 1.00 91.75 90 THR A N 1
ATOM 676 C CA . THR A 1 90 ? 1.460 3.567 0.759 1.00 91.75 90 THR A CA 1
ATOM 677 C C . THR A 1 90 ? 2.831 4.154 1.110 1.00 91.75 90 THR A C 1
ATOM 679 O O . THR A 1 90 ? 3.022 4.649 2.215 1.00 91.75 90 THR A O 1
ATOM 682 N N . GLN A 1 91 ? 3.788 4.143 0.182 1.00 84.94 91 GLN A N 1
ATOM 683 C CA . GLN A 1 91 ? 5.112 4.754 0.338 1.00 84.94 91 GLN A CA 1
ATOM 684 C C . GLN A 1 91 ? 5.337 5.860 -0.711 1.00 84.94 91 GLN A C 1
ATOM 686 O O . GLN A 1 91 ? 4.898 5.725 -1.849 1.00 84.94 91 GLN A O 1
ATOM 691 N N . ILE A 1 92 ? 6.033 6.948 -0.350 1.00 70.69 92 ILE A N 1
ATOM 692 C CA . ILE A 1 92 ? 6.353 8.061 -1.279 1.00 70.69 92 ILE A CA 1
ATOM 693 C C . ILE A 1 92 ? 7.802 7.995 -1.807 1.00 70.69 92 ILE A C 1
ATOM 695 O O . ILE A 1 92 ? 8.133 8.611 -2.814 1.00 70.69 92 ILE A O 1
ATOM 699 N N . GLN A 1 93 ? 8.689 7.243 -1.154 1.00 60.41 93 GLN A N 1
ATOM 700 C CA . GLN A 1 93 ? 10.132 7.501 -1.240 1.00 60.41 93 GLN A CA 1
ATOM 701 C C . GLN A 1 93 ? 10.846 6.991 -2.506 1.00 60.41 93 GLN A C 1
ATOM 703 O O . GLN A 1 93 ? 11.896 7.524 -2.857 1.00 60.41 93 GLN A O 1
ATOM 708 N N . CYS A 1 94 ? 10.342 5.954 -3.176 1.00 63.62 94 CYS A N 1
ATOM 709 C CA . CYS A 1 94 ? 11.073 5.298 -4.260 1.00 63.62 94 CYS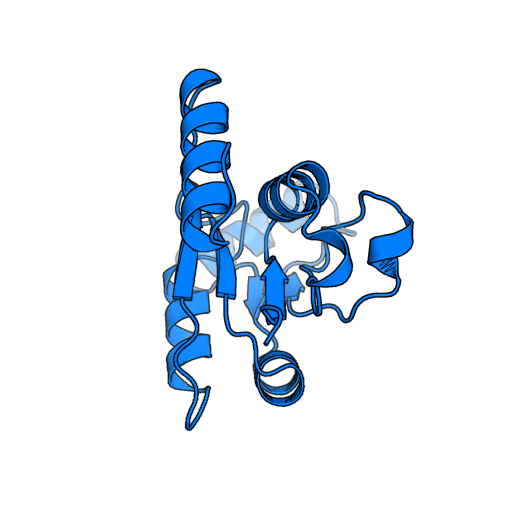 A CA 1
ATOM 710 C C . CYS A 1 94 ? 10.168 5.059 -5.470 1.00 63.62 94 CYS A C 1
ATOM 712 O O . CYS A 1 94 ? 9.277 4.216 -5.414 1.00 63.62 94 CYS A O 1
ATOM 714 N N . GLU A 1 95 ? 10.463 5.726 -6.592 1.00 60.84 95 GLU A N 1
ATOM 715 C CA . GLU A 1 95 ? 9.779 5.531 -7.888 1.00 60.84 95 GLU A CA 1
ATOM 716 C C . GLU A 1 95 ? 9.928 4.104 -8.451 1.00 60.84 95 GLU A C 1
ATOM 718 O O . GLU A 1 95 ? 9.264 3.733 -9.418 1.00 60.84 95 GLU A O 1
ATOM 723 N N . VAL A 1 96 ? 10.815 3.302 -7.852 1.00 62.28 96 VAL A N 1
ATOM 724 C CA . VAL A 1 96 ? 11.162 1.948 -8.298 1.00 62.28 96 VAL A CA 1
ATOM 725 C C . VAL A 1 96 ? 10.644 0.858 -7.354 1.00 62.28 96 VAL A C 1
ATOM 727 O O . VAL A 1 96 ? 10.363 -0.256 -7.786 1.00 62.28 96 VAL A O 1
ATOM 730 N N . CYS A 1 97 ? 10.529 1.151 -6.060 1.00 59.53 97 CYS A N 1
ATOM 731 C CA . CYS A 1 97 ? 10.391 0.132 -5.017 1.00 59.53 97 CYS A CA 1
ATOM 732 C C . CYS A 1 97 ? 8.937 -0.104 -4.600 1.00 59.53 97 CYS A C 1
ATOM 734 O O . CYS A 1 97 ? 8.641 -1.114 -3.980 1.00 59.53 97 CYS A O 1
ATOM 736 N N . ALA A 1 98 ? 8.049 0.843 -4.897 1.00 62.50 98 ALA A N 1
ATOM 737 C CA . ALA A 1 98 ? 6.650 0.792 -4.512 1.00 62.50 98 ALA A CA 1
ATOM 738 C C . ALA A 1 98 ? 5.788 1.530 -5.538 1.00 62.50 98 ALA A C 1
ATOM 740 O O . ALA A 1 98 ? 6.298 2.267 -6.386 1.00 62.50 98 ALA A O 1
ATOM 741 N N . VAL A 1 99 ? 4.469 1.356 -5.439 1.00 62.09 99 VAL A N 1
ATOM 742 C CA . VAL A 1 99 ? 3.512 2.194 -6.171 1.00 62.09 99 VAL A CA 1
ATOM 743 C C . VAL A 1 99 ? 3.786 3.656 -5.821 1.00 62.09 99 VAL A C 1
ATOM 745 O O . VAL A 1 99 ? 3.770 4.023 -4.647 1.00 62.09 99 VAL A O 1
ATOM 748 N N . SER A 1 100 ? 4.027 4.491 -6.833 1.00 69.06 100 SER A N 1
ATOM 749 C CA . SER A 1 100 ? 4.330 5.901 -6.603 1.00 69.06 100 SER A CA 1
ATOM 750 C C . SER A 1 100 ? 3.120 6.656 -6.051 1.00 69.06 100 SER A C 1
ATOM 752 O O . SER A 1 100 ? 1.965 6.319 -6.325 1.00 69.06 100 SER A O 1
ATOM 754 N N . ALA A 1 101 ? 3.385 7.731 -5.308 1.00 70.31 101 ALA A N 1
ATOM 755 C CA . ALA A 1 101 ? 2.343 8.620 -4.801 1.00 70.31 101 ALA A CA 1
ATOM 756 C C . ALA A 1 101 ? 1.437 9.141 -5.929 1.00 70.31 101 ALA A C 1
ATOM 758 O O . ALA A 1 101 ? 0.221 9.163 -5.773 1.00 70.31 101 ALA A O 1
ATOM 759 N N . ASP A 1 102 ? 2.017 9.484 -7.080 1.00 74.19 102 ASP A N 1
ATOM 760 C CA . ASP A 1 102 ? 1.286 9.977 -8.249 1.00 74.19 102 ASP A CA 1
ATOM 761 C C . ASP A 1 102 ? 0.369 8.919 -8.869 1.00 74.19 102 ASP A C 1
ATOM 763 O O . ASP A 1 102 ? -0.718 9.253 -9.339 1.00 74.19 102 ASP A O 1
ATOM 767 N N . GLU A 1 103 ? 0.782 7.647 -8.882 1.00 76.31 103 GLU A N 1
ATOM 768 C CA . GLU A 1 103 ? -0.063 6.527 -9.312 1.00 76.31 103 GLU A CA 1
ATOM 769 C C . GLU A 1 103 ? -1.234 6.335 -8.352 1.00 76.31 103 GLU A C 1
ATOM 771 O O . GLU A 1 103 ? -2.378 6.262 -8.794 1.00 76.31 103 GLU A O 1
ATOM 776 N N . VAL A 1 104 ? -0.975 6.345 -7.039 1.00 74.75 104 VAL A N 1
ATOM 777 C CA . VAL A 1 104 ? -2.049 6.273 -6.041 1.00 74.75 104 VAL A CA 1
ATOM 778 C C . VAL A 1 104 ? -2.990 7.464 -6.193 1.00 74.75 104 VAL A C 1
ATOM 780 O O . VAL A 1 104 ? -4.196 7.276 -6.271 1.00 74.75 104 VAL A O 1
ATOM 783 N N . GLN A 1 105 ? -2.476 8.688 -6.307 1.00 79.38 105 GLN A N 1
ATOM 784 C CA . GLN A 1 105 ? -3.296 9.884 -6.498 1.00 79.38 105 GLN A CA 1
ATOM 785 C C . GLN A 1 105 ? -4.087 9.860 -7.810 1.00 79.38 105 GLN A C 1
ATOM 787 O O . GLN A 1 105 ? -5.209 10.362 -7.839 1.00 79.38 105 GLN A O 1
ATOM 792 N N . ARG A 1 106 ? -3.527 9.307 -8.894 1.00 81.69 106 ARG A N 1
ATOM 793 C CA . ARG A 1 106 ? -4.259 9.066 -10.147 1.00 81.69 106 ARG A CA 1
ATOM 794 C C . ARG A 1 106 ? -5.413 8.106 -9.912 1.00 81.69 106 ARG A C 1
ATOM 796 O O . ARG A 1 106 ? -6.550 8.498 -10.141 1.00 81.69 106 ARG A O 1
ATOM 803 N N . ALA A 1 107 ? -5.129 6.934 -9.355 1.00 81.50 107 ALA A N 1
ATOM 804 C CA . ALA A 1 107 ? -6.142 5.935 -9.042 1.00 81.50 107 ALA A CA 1
ATOM 805 C C . ALA A 1 107 ? -7.239 6.494 -8.123 1.00 81.50 107 ALA A C 1
ATOM 807 O O . ALA A 1 107 ? -8.415 6.243 -8.350 1.00 81.50 107 ALA A O 1
ATOM 808 N N . LEU A 1 108 ? -6.876 7.313 -7.128 1.00 82.00 108 LEU A N 1
ATOM 809 C CA . LEU A 1 108 ? -7.824 7.979 -6.232 1.00 82.00 108 LEU A CA 1
ATOM 810 C C . LEU A 1 108 ? -8.767 8.946 -6.955 1.00 82.00 108 LEU A C 1
ATOM 812 O O . LEU A 1 108 ? -9.923 9.051 -6.555 1.00 82.00 108 LEU A O 1
ATOM 816 N N . ARG A 1 109 ? -8.314 9.641 -8.009 1.00 83.50 109 ARG A N 1
ATOM 817 C CA . ARG A 1 109 ? -9.197 10.504 -8.818 1.00 83.50 109 ARG A CA 1
ATOM 818 C C . ARG A 1 109 ? -10.260 9.704 -9.564 1.00 83.50 109 ARG A C 1
ATOM 820 O O . ARG A 1 109 ? -11.352 10.222 -9.783 1.00 83.50 109 ARG A O 1
ATOM 827 N N . ASP A 1 110 ? -9.956 8.454 -9.889 1.00 83.44 110 ASP A N 1
ATOM 828 C CA . ASP A 1 110 ? -10.869 7.540 -10.573 1.00 83.44 110 ASP A CA 1
ATOM 829 C C . ASP A 1 110 ? -11.828 6.825 -9.591 1.00 83.44 110 ASP A C 1
ATOM 831 O O . ASP A 1 110 ? -12.774 6.148 -10.005 1.00 83.44 110 ASP A O 1
ATOM 835 N N . LEU A 1 111 ? -11.646 7.003 -8.273 1.00 81.25 111 LEU A N 1
ATOM 836 C CA . LEU A 1 111 ? -12.568 6.512 -7.244 1.00 81.25 111 LEU A CA 1
ATOM 837 C C . LEU A 1 111 ? -13.728 7.491 -7.037 1.00 81.25 111 LEU A C 1
ATOM 839 O O . LEU A 1 111 ? -13.707 8.374 -6.178 1.00 81.25 111 LEU A O 1
ATOM 843 N N . ILE A 1 112 ? -14.787 7.312 -7.824 1.00 77.31 112 ILE A N 1
ATOM 844 C CA . ILE A 1 112 ? -15.986 8.150 -7.747 1.00 77.31 112 ILE A CA 1
ATOM 845 C C . ILE A 1 112 ? -16.668 7.987 -6.379 1.00 77.31 112 ILE A C 1
ATOM 847 O O . ILE A 1 112 ? -17.048 6.889 -5.976 1.00 77.31 112 ILE A O 1
ATOM 851 N N . GLY A 1 113 ? -16.882 9.106 -5.680 1.00 80.25 113 GLY A N 1
ATOM 852 C CA . GLY A 1 113 ? -17.631 9.139 -4.418 1.00 80.25 113 GLY A CA 1
ATOM 853 C C . GLY A 1 113 ? -16.871 8.587 -3.209 1.00 80.25 113 GLY A C 1
ATOM 854 O O . GLY A 1 113 ? -17.496 8.256 -2.200 1.00 80.25 113 GLY A O 1
ATOM 855 N N . MET A 1 114 ? -15.543 8.479 -3.299 1.00 85.19 114 MET A N 1
ATOM 856 C CA . MET A 1 114 ? -14.685 8.034 -2.206 1.00 85.19 114 MET A CA 1
ATOM 857 C C . MET A 1 114 ? -13.612 9.074 -1.886 1.00 85.19 114 MET A C 1
ATOM 859 O O . MET A 1 114 ? -13.106 9.762 -2.767 1.00 85.19 114 MET A O 1
ATOM 863 N N . SER A 1 115 ? -13.250 9.162 -0.610 1.00 87.81 115 SER A N 1
ATOM 864 C CA . SER A 1 115 ? -12.203 10.060 -0.120 1.00 87.81 115 SER A CA 1
ATOM 865 C C . SER A 1 115 ? -11.410 9.383 1.005 1.00 87.81 115 SER A C 1
ATOM 867 O O . SER A 1 115 ? -11.532 9.794 2.161 1.00 87.81 115 SER A O 1
ATOM 869 N N . PRO A 1 116 ? -10.666 8.299 0.705 1.00 91.88 116 PRO A N 1
ATOM 870 C CA . PRO A 1 116 ? -9.873 7.612 1.715 1.00 91.88 116 PRO A CA 1
ATOM 871 C C . PRO A 1 116 ? -8.755 8.516 2.238 1.00 91.88 116 PRO A C 1
ATOM 873 O O . PRO A 1 116 ? -8.143 9.276 1.483 1.00 91.88 116 PRO A O 1
ATOM 876 N N . THR A 1 117 ? -8.436 8.383 3.521 1.00 92.44 117 THR A N 1
ATOM 877 C CA . THR A 1 117 ? -7.244 8.993 4.109 1.00 92.44 117 THR A CA 1
ATOM 878 C C . THR A 1 117 ? -6.005 8.279 3.583 1.00 92.44 117 THR A C 1
ATOM 880 O O . THR A 1 117 ? -5.878 7.061 3.712 1.00 92.44 117 THR A O 1
ATOM 883 N N . LEU A 1 118 ? -5.071 9.034 3.006 1.00 92.12 118 LEU A N 1
ATOM 884 C CA . LEU A 1 118 ? -3.804 8.494 2.528 1.00 92.12 118 LEU A CA 1
ATOM 885 C C . LEU A 1 118 ? -2.726 8.633 3.607 1.00 92.12 118 LEU A C 1
ATOM 887 O O . LEU A 1 118 ? -2.345 9.745 3.968 1.00 92.12 118 LEU A O 1
ATOM 891 N N . ILE A 1 119 ? -2.197 7.508 4.079 1.00 93.75 119 ILE A N 1
ATOM 892 C CA . ILE A 1 119 ? -1.035 7.445 4.966 1.00 93.75 119 ILE A CA 1
ATOM 893 C C . ILE A 1 119 ? 0.179 7.087 4.123 1.00 93.75 119 ILE A C 1
ATOM 895 O O . ILE A 1 119 ? 0.211 6.064 3.443 1.00 93.75 119 ILE A O 1
ATOM 899 N N . SER A 1 120 ? 1.181 7.954 4.167 1.00 91.38 120 SER A N 1
ATOM 900 C CA . SER A 1 120 ? 2.375 7.839 3.345 1.00 91.38 120 SER A CA 1
ATOM 901 C C . SER A 1 120 ? 3.615 7.598 4.193 1.00 91.38 120 SER A C 1
ATOM 903 O O . SER A 1 120 ? 3.941 8.407 5.064 1.00 91.38 120 SER A O 1
ATOM 905 N N . LEU A 1 121 ? 4.288 6.485 3.920 1.00 92.62 121 LEU A N 1
ATOM 906 C CA . LEU A 1 121 ? 5.520 6.059 4.573 1.00 92.62 121 LEU A CA 1
ATOM 907 C C . LEU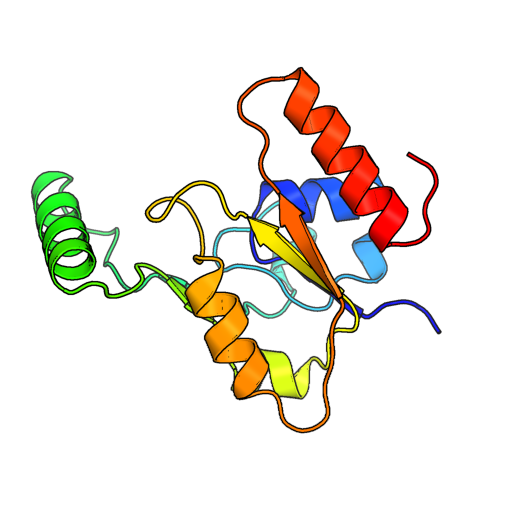 A 1 121 ? 6.740 6.653 3.855 1.00 92.62 121 LEU A C 1
ATOM 909 O O . LEU A 1 121 ? 6.746 6.794 2.623 1.00 92.62 121 LEU A O 1
ATOM 913 N N . GLY A 1 122 ? 7.765 7.004 4.627 1.00 90.19 122 GLY A N 1
ATOM 914 C CA . GLY A 1 122 ? 8.924 7.766 4.159 1.00 90.19 122 GLY A CA 1
ATOM 915 C C . GLY A 1 122 ? 10.218 7.524 4.936 1.00 90.19 122 GLY A C 1
ATOM 916 O O . GLY A 1 122 ? 11.156 8.300 4.773 1.00 90.19 122 GLY A O 1
ATOM 917 N N . ALA A 1 123 ? 10.291 6.486 5.774 1.00 90.88 123 ALA A N 1
ATOM 918 C CA . ALA A 1 123 ? 11.487 6.155 6.543 1.00 90.88 123 ALA A CA 1
ATOM 919 C C . ALA A 1 123 ? 12.749 6.026 5.664 1.00 90.88 123 ALA A C 1
ATOM 921 O O . ALA A 1 123 ? 12.753 5.316 4.656 1.00 90.88 123 ALA A O 1
ATOM 922 N N . GLN A 1 124 ? 13.834 6.688 6.080 1.00 89.50 124 GLN A N 1
ATOM 923 C CA . GLN A 1 124 ? 15.170 6.606 5.455 1.00 89.50 124 GLN A CA 1
ATOM 924 C C . GLN A 1 124 ? 16.241 6.063 6.411 1.00 89.50 124 GLN A C 1
ATOM 926 O O . GLN A 1 124 ? 17.356 5.748 6.002 1.00 89.50 124 GLN A O 1
ATOM 931 N N . ASP A 1 125 ? 15.893 5.943 7.686 1.00 93.12 125 ASP A N 1
ATOM 932 C CA . ASP A 1 125 ? 16.712 5.393 8.751 1.00 93.12 125 ASP A CA 1
ATOM 933 C C . ASP A 1 125 ? 15.811 4.645 9.745 1.00 93.12 125 ASP A C 1
ATOM 935 O O . ASP A 1 125 ? 14.589 4.578 9.584 1.00 93.12 125 ASP A O 1
ATOM 939 N N . LEU A 1 126 ? 16.419 4.044 10.768 1.00 94.56 126 LEU A N 1
ATOM 940 C CA . LEU A 1 126 ? 15.679 3.267 11.762 1.00 94.56 126 LEU A CA 1
ATOM 941 C C . LEU A 1 126 ? 14.744 4.130 12.614 1.00 94.56 126 LEU A C 1
ATOM 943 O O . LEU A 1 126 ? 13.678 3.653 12.986 1.00 94.56 126 LEU A O 1
ATOM 947 N N . SER A 1 127 ? 15.109 5.380 12.916 1.00 95.75 127 SER A N 1
ATOM 948 C CA . SER A 1 127 ? 14.212 6.318 13.609 1.00 95.75 127 SER A CA 1
ATOM 949 C C . SER A 1 127 ? 12.952 6.582 12.792 1.00 95.75 127 SER A C 1
ATOM 951 O O . SER A 1 127 ? 11.850 6.476 13.320 1.00 95.75 127 SER A O 1
ATOM 953 N N . GLY A 1 128 ? 13.105 6.801 11.487 1.00 94.75 128 GLY A N 1
ATOM 954 C CA . GLY A 1 128 ? 12.001 7.040 10.571 1.00 94.75 128 GLY A CA 1
ATOM 955 C C . GLY A 1 128 ? 11.024 5.868 10.487 1.00 94.75 128 GLY A C 1
ATOM 956 O O . GLY A 1 128 ? 9.845 6.089 10.238 1.00 94.75 128 GLY A O 1
ATOM 957 N N . VAL A 1 129 ? 11.469 4.630 10.739 1.00 94.62 129 VAL A N 1
ATOM 958 C CA . VAL A 1 129 ? 10.564 3.467 10.820 1.00 94.62 129 VAL A CA 1
ATOM 959 C C . VAL A 1 129 ? 9.595 3.609 11.997 1.00 94.62 129 VAL A C 1
ATOM 961 O O . VAL A 1 129 ? 8.414 3.297 11.857 1.00 94.62 129 VAL A O 1
ATOM 964 N N . TRP A 1 130 ? 10.068 4.103 13.143 1.00 95.56 130 TRP A N 1
ATOM 965 C CA . TRP A 1 130 ? 9.224 4.356 14.315 1.00 95.56 130 TRP A CA 1
ATOM 966 C C . TRP A 1 130 ? 8.304 5.561 14.111 1.00 95.56 130 TRP A C 1
ATOM 968 O O . TRP A 1 130 ? 7.143 5.525 14.522 1.00 95.56 130 TRP A O 1
ATOM 978 N N . ASP A 1 131 ? 8.784 6.595 13.419 1.00 95.62 131 ASP A N 1
ATOM 979 C CA . ASP A 1 131 ? 7.950 7.734 13.024 1.00 95.62 131 ASP A CA 1
ATOM 980 C C . ASP A 1 131 ? 6.823 7.296 12.076 1.00 95.62 131 ASP A C 1
ATOM 982 O O . ASP A 1 131 ? 5.673 7.711 12.226 1.00 95.62 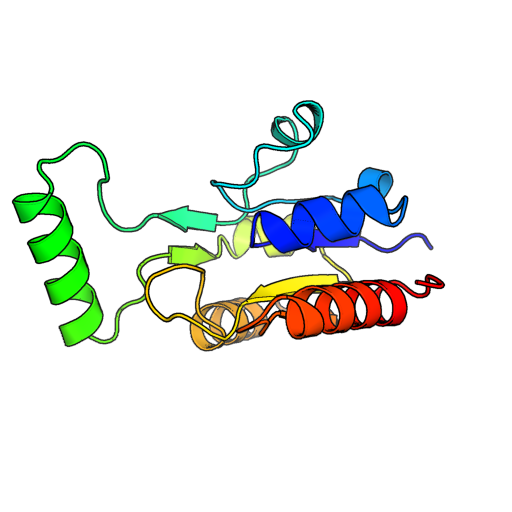131 ASP A O 1
ATOM 986 N N . ASP A 1 132 ? 7.129 6.416 11.120 1.00 95.62 132 ASP A N 1
ATOM 987 C CA . ASP A 1 132 ? 6.147 5.833 10.207 1.00 95.62 132 ASP A CA 1
ATOM 988 C C . ASP A 1 132 ? 5.143 4.939 10.952 1.00 95.62 132 ASP A C 1
ATOM 990 O O . ASP A 1 132 ? 3.943 5.048 10.703 1.00 95.62 132 ASP A O 1
ATOM 994 N N . LEU A 1 133 ? 5.590 4.125 11.918 1.00 96.25 133 LEU A N 1
ATOM 995 C CA . LEU A 1 133 ? 4.692 3.347 12.780 1.00 96.25 133 LEU A CA 1
ATOM 996 C C . LEU A 1 133 ? 3.726 4.260 13.550 1.00 96.25 133 LEU A C 1
ATOM 998 O O . LEU A 1 133 ? 2.523 3.997 13.577 1.00 96.25 133 LEU A O 1
ATOM 1002 N N . THR A 1 134 ? 4.240 5.352 14.119 1.00 96.38 134 THR A N 1
ATOM 1003 C CA . THR A 1 134 ? 3.438 6.348 14.845 1.00 96.38 134 THR A CA 1
ATOM 1004 C C . THR A 1 134 ? 2.417 7.003 13.917 1.00 96.38 134 THR A C 1
ATOM 1006 O O . THR A 1 134 ? 1.235 7.072 14.242 1.00 96.38 134 THR A O 1
ATOM 1009 N N . ARG A 1 135 ? 2.830 7.387 12.702 1.00 95.56 135 ARG A N 1
ATOM 1010 C CA . ARG A 1 135 ? 1.933 7.956 11.686 1.00 95.56 135 ARG A CA 1
ATOM 1011 C C . ARG A 1 135 ? 0.819 6.988 11.284 1.00 95.56 135 ARG A C 1
ATOM 1013 O O . ARG A 1 135 ? -0.317 7.418 11.079 1.00 95.56 135 ARG A O 1
ATOM 1020 N N . VAL A 1 136 ? 1.129 5.696 11.149 1.00 96.81 136 VAL A N 1
ATOM 1021 C CA . VAL A 1 136 ? 0.116 4.665 10.883 1.00 96.81 136 VAL A CA 1
ATOM 1022 C C . VAL A 1 136 ? -0.840 4.553 12.068 1.00 96.81 136 VAL A C 1
ATOM 1024 O O . VAL A 1 136 ? -2.047 4.566 11.851 1.00 96.81 136 VAL A O 1
ATOM 1027 N N . ALA A 1 137 ? -0.341 4.498 13.303 1.00 96.31 137 ALA A N 1
ATOM 1028 C CA . ALA A 1 137 ? -1.191 4.429 14.490 1.00 96.31 137 ALA A CA 1
ATOM 1029 C C . ALA A 1 137 ? -2.158 5.618 14.572 1.00 96.31 137 ALA A C 1
ATOM 1031 O O . ALA A 1 137 ? -3.368 5.405 14.655 1.00 96.31 137 ALA A O 1
ATOM 1032 N N . ASP A 1 138 ? -1.650 6.843 14.426 1.00 95.06 138 ASP A N 1
ATOM 1033 C CA . ASP A 1 138 ? -2.452 8.069 14.441 1.00 95.06 138 ASP A CA 1
ATOM 1034 C C . ASP A 1 138 ? -3.541 8.045 13.360 1.00 95.06 138 ASP A C 1
ATOM 1036 O O . ASP A 1 13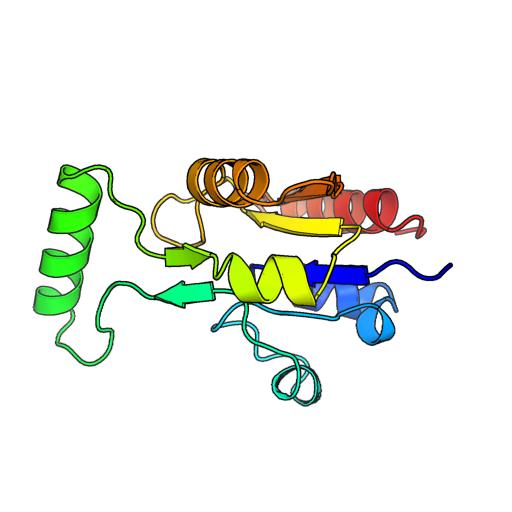8 ? -4.714 8.314 13.630 1.00 95.06 138 ASP A O 1
ATOM 1040 N N . GLY A 1 139 ? -3.177 7.665 12.130 1.00 93.69 139 GLY A N 1
ATOM 1041 C CA . GLY A 1 139 ? -4.118 7.584 11.012 1.00 93.69 139 GLY A CA 1
ATOM 1042 C C . GLY A 1 139 ? -5.168 6.475 11.151 1.00 93.69 139 GLY A C 1
ATOM 1043 O O . GLY A 1 139 ? -6.219 6.545 10.514 1.00 93.69 139 GLY A O 1
ATOM 1044 N N . LEU A 1 140 ? -4.913 5.475 11.999 1.00 94.25 140 LEU A N 1
ATOM 1045 C CA . LEU A 1 140 ? -5.853 4.406 12.350 1.00 94.25 140 LEU A CA 1
ATOM 1046 C C . LEU A 1 140 ? -6.589 4.655 13.679 1.00 94.25 140 LEU A C 1
ATOM 1048 O O . LEU A 1 140 ? -7.394 3.816 14.097 1.00 94.25 140 LEU A O 1
ATOM 1052 N N . GLY A 1 141 ? -6.322 5.779 14.353 1.00 90.69 141 GLY A N 1
ATOM 1053 C CA . GLY A 1 141 ? -6.881 6.094 15.668 1.00 90.69 141 GLY A CA 1
ATOM 1054 C C . GLY A 1 141 ? -6.417 5.150 16.784 1.00 90.69 141 GLY A C 1
ATOM 1055 O O . GLY A 1 141 ? -7.174 4.908 17.724 1.00 90.69 141 GLY A O 1
ATOM 1056 N N . GLN A 1 142 ? -5.213 4.587 16.666 1.00 83.56 142 GLN A N 1
ATOM 1057 C CA . GLN A 1 142 ? -4.564 3.749 17.678 1.00 83.56 142 GLN A CA 1
ATOM 1058 C C . GLN A 1 142 ? -3.507 4.548 18.450 1.00 83.56 142 GLN A C 1
ATOM 1060 O O . GLN A 1 142 ? -2.988 5.542 17.952 1.00 83.56 142 GLN A O 1
ATOM 1065 N N . GLN A 1 143 ? -3.165 4.101 19.661 1.00 67.25 143 GLN A N 1
ATOM 1066 C CA . GLN A 1 143 ? -1.973 4.583 20.367 1.00 67.25 143 GLN A CA 1
ATOM 1067 C C . GLN A 1 143 ? -0.770 3.724 19.948 1.00 67.25 143 GLN A C 1
ATOM 1069 O O . GLN A 1 143 ? -0.872 2.497 20.000 1.00 67.25 143 GLN A O 1
ATOM 1074 N N . ALA A 1 144 ? 0.314 4.366 19.498 1.00 55.25 144 ALA A N 1
ATOM 1075 C CA . ALA A 1 144 ? 1.588 3.718 19.165 1.00 55.25 144 ALA A CA 1
ATOM 1076 C C . ALA A 1 144 ? 2.418 3.388 20.412 1.00 55.25 144 ALA A C 1
ATOM 1078 O O . ALA A 1 144 ? 2.380 4.190 21.376 1.00 55.25 144 ALA A O 1
#

Secondary structure (DSSP, 8-state):
----EEE-SHHHHHHHHHTT-GGGEEEE-TT---SGGGGGSPB-EEESS-TTS-HHHHHHHHHHHHHTT--SEEE-HHHHHHH--SEEEEE-S-TTTS--HHHHHHHHHTSTT--PEEEEE--SSHHHHHHHHHHHHHHTT---

Radius of gyration: 15.18 Å; chains: 1; bounding box: 38×26×41 Å

Foldseek 3Di:
DAFQEEEFDQLLLVLCVVLVNNVNHQEYDPPNCPPPVCVPHHHFKDFPADPPDDPVRRVVRQVVCVVVVHQRMAGNLVSCLVSQGQAYEFEDADSRRTGHPVRVVVSVVVNPPHDHHYQYQDDPDPVSSVVSSCSSCVSNVHHD